Protein AF-A0A645IQG9-F1 (afdb_monomer)

Organism: NCBI:txid1076179

Structure (mmCIF, N/CA/C/O backbone):
data_AF-A0A645IQG9-F1
#
_entry.id   AF-A0A645IQG9-F1
#
loop_
_atom_site.group_PDB
_atom_site.id
_atom_site.type_symbol
_atom_site.label_atom_id
_atom_site.label_alt_id
_atom_site.label_comp_id
_atom_site.label_asym_id
_atom_site.label_entity_id
_atom_site.label_seq_id
_atom_site.pdbx_PDB_ins_code
_atom_site.Cartn_x
_atom_site.Cartn_y
_atom_site.Cartn_z
_atom_site.occupancy
_atom_site.B_iso_or_equiv
_atom_site.auth_seq_id
_atom_site.auth_comp_id
_atom_site.auth_asym_id
_atom_site.auth_atom_id
_atom_site.pdbx_PDB_model_num
ATOM 1 N N . MET A 1 1 ? -4.529 -4.467 -8.106 1.00 90.44 1 MET A N 1
ATOM 2 C CA . MET A 1 1 ? -5.037 -5.441 -7.123 1.00 90.44 1 MET A CA 1
ATOM 3 C C . MET A 1 1 ? -6.268 -4.852 -6.464 1.00 90.44 1 MET A C 1
ATOM 5 O O . MET A 1 1 ? -6.213 -3.701 -6.060 1.00 90.44 1 MET A O 1
ATOM 9 N N . ASP A 1 2 ? -7.369 -5.592 -6.407 1.00 94.56 2 ASP A N 1
ATOM 10 C CA . ASP A 1 2 ? -8.626 -5.116 -5.821 1.00 94.56 2 ASP A CA 1
ATOM 11 C C . ASP A 1 2 ? -8.948 -5.935 -4.568 1.00 94.56 2 ASP A C 1
ATOM 13 O O . ASP A 1 2 ? -9.148 -7.143 -4.660 1.00 94.56 2 ASP A O 1
ATOM 17 N N . LEU A 1 3 ? -8.929 -5.279 -3.407 1.00 94.38 3 LEU A N 1
ATOM 18 C CA . LEU A 1 3 ? -9.199 -5.850 -2.087 1.00 94.38 3 LEU A CA 1
ATOM 19 C C . LEU A 1 3 ? -10.461 -5.249 -1.456 1.00 94.38 3 LEU A C 1
ATOM 21 O O . LEU A 1 3 ? -10.713 -5.478 -0.279 1.00 94.38 3 LEU A O 1
ATOM 25 N N . ARG A 1 4 ? -11.291 -4.512 -2.206 1.00 94.25 4 ARG A N 1
ATOM 26 C CA . ARG A 1 4 ? -12.510 -3.884 -1.657 1.00 94.25 4 ARG A CA 1
ATOM 27 C C . ARG A 1 4 ? -13.509 -4.886 -1.070 1.00 94.25 4 ARG A C 1
ATOM 29 O O . ARG A 1 4 ? -14.325 -4.509 -0.241 1.00 94.25 4 ARG A O 1
ATOM 36 N N . GLY A 1 5 ? -13.453 -6.147 -1.500 1.00 93.06 5 GLY A N 1
ATOM 37 C CA . GLY A 1 5 ? -14.249 -7.247 -0.945 1.00 93.06 5 GLY A CA 1
ATOM 38 C C . GLY A 1 5 ? -13.541 -8.072 0.137 1.00 93.06 5 GLY A C 1
ATOM 39 O O . GLY A 1 5 ? -14.097 -9.074 0.579 1.00 93.06 5 GLY A O 1
ATOM 40 N N . ALA A 1 6 ? -12.314 -7.716 0.525 1.00 93.12 6 ALA A N 1
ATOM 41 C CA . ALA A 1 6 ? -11.561 -8.449 1.536 1.00 93.12 6 ALA A CA 1
ATOM 42 C C . ALA A 1 6 ? -12.042 -8.091 2.948 1.00 93.12 6 ALA A C 1
ATOM 44 O O . ALA A 1 6 ? -12.317 -6.931 3.251 1.00 93.12 6 ALA A O 1
ATOM 45 N N . ILE A 1 7 ? -12.091 -9.093 3.827 1.00 93.94 7 ILE A N 1
ATOM 46 C CA . ILE A 1 7 ? -12.280 -8.884 5.263 1.00 93.94 7 ILE A CA 1
ATOM 47 C C . ILE A 1 7 ? -10.890 -8.702 5.871 1.00 93.94 7 ILE A C 1
ATOM 49 O O . ILE A 1 7 ? -10.081 -9.626 5.846 1.00 93.94 7 ILE A O 1
ATOM 53 N N . ILE A 1 8 ? -10.617 -7.499 6.373 1.00 93.50 8 ILE A N 1
ATOM 54 C CA . ILE A 1 8 ? -9.390 -7.157 7.096 1.00 93.50 8 ILE A CA 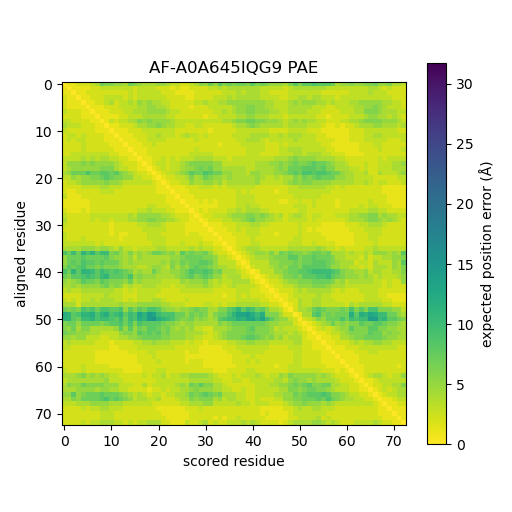1
ATOM 55 C C . ILE A 1 8 ? -9.812 -6.907 8.542 1.00 93.50 8 ILE A C 1
ATOM 57 O O . ILE A 1 8 ? -10.500 -5.927 8.820 1.00 93.50 8 ILE A O 1
ATOM 61 N N . ASP A 1 9 ? -9.473 -7.833 9.433 1.00 94.44 9 ASP A N 1
ATOM 62 C CA . ASP A 1 9 ? -9.839 -7.841 10.856 1.00 94.44 9 ASP A CA 1
ATOM 63 C C . ASP A 1 9 ? -8.653 -7.533 11.785 1.00 94.44 9 ASP A C 1
ATOM 65 O O . ASP A 1 9 ? -8.845 -7.228 12.962 1.00 94.44 9 ASP A O 1
ATOM 69 N N . SER A 1 10 ? -7.435 -7.540 11.248 1.00 95.56 10 SER A N 1
ATOM 70 C CA . SER A 1 10 ? -6.210 -7.146 11.935 1.00 95.56 10 SER A CA 1
ATOM 71 C C . SER A 1 10 ? -5.333 -6.263 11.054 1.00 95.56 10 SER A C 1
ATOM 73 O O . SER A 1 10 ? -5.511 -6.198 9.838 1.00 95.56 10 SER A O 1
ATOM 75 N N . ASP A 1 11 ? -4.350 -5.606 11.664 1.00 96.06 11 ASP A N 1
ATOM 76 C CA . ASP A 1 11 ? -3.319 -4.879 10.928 1.00 96.06 11 ASP A CA 1
ATOM 77 C C . ASP A 1 11 ? -2.605 -5.804 9.933 1.00 96.06 11 ASP A C 1
ATOM 79 O O . ASP A 1 11 ? -2.296 -6.960 10.239 1.00 96.06 11 ASP A O 1
ATOM 83 N N . VAL A 1 12 ? -2.323 -5.288 8.736 1.00 95.44 12 VAL A N 1
ATOM 84 C CA . VAL A 1 12 ? -1.700 -6.059 7.654 1.00 95.44 12 VAL A CA 1
ATOM 85 C C . VAL A 1 12 ? -0.599 -5.267 6.969 1.00 95.44 12 VAL A C 1
ATOM 87 O O . VAL A 1 12 ? -0.690 -4.053 6.797 1.00 95.44 12 VAL A O 1
ATOM 90 N N . ASN A 1 13 ? 0.440 -5.980 6.536 1.00 94.94 13 ASN A N 1
ATOM 91 C CA . ASN A 1 13 ? 1.513 -5.424 5.721 1.00 94.94 13 ASN A CA 1
ATOM 92 C C . ASN A 1 13 ? 1.333 -5.849 4.264 1.00 94.94 13 ASN A C 1
ATOM 94 O O . ASN A 1 13 ? 1.201 -7.037 3.967 1.00 94.94 13 ASN A O 1
ATOM 98 N N . VAL A 1 14 ? 1.381 -4.881 3.356 1.00 93.81 14 VAL A N 1
ATOM 99 C CA . VAL A 1 14 ? 1.323 -5.090 1.912 1.00 93.81 14 VAL A CA 1
ATOM 100 C 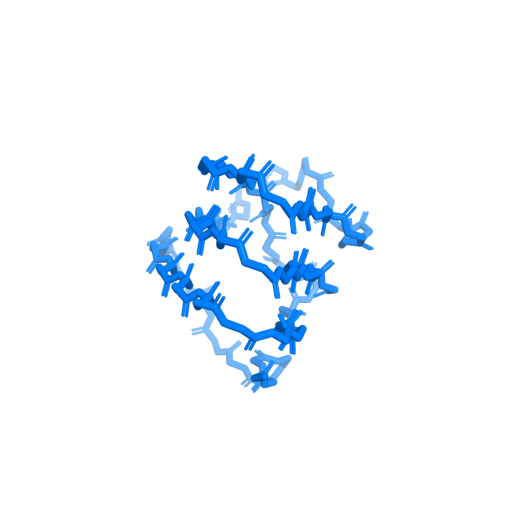C . VAL A 1 14 ? 2.596 -4.532 1.297 1.00 93.81 14 VAL A C 1
ATOM 102 O O . VAL A 1 14 ? 2.829 -3.327 1.320 1.00 93.81 14 VAL A O 1
ATOM 105 N N . ASN A 1 15 ? 3.409 -5.412 0.719 1.00 93.44 15 ASN A N 1
ATOM 106 C CA . ASN A 1 15 ? 4.633 -5.024 0.027 1.00 93.44 15 ASN A CA 1
ATOM 107 C C . ASN A 1 15 ? 4.376 -5.001 -1.481 1.00 93.44 15 ASN A C 1
ATOM 109 O O . ASN A 1 15 ? 3.950 -6.002 -2.060 1.00 93.44 15 ASN A O 1
ATOM 113 N N . ILE A 1 16 ? 4.633 -3.861 -2.114 1.00 92.06 16 ILE A N 1
ATOM 114 C CA . ILE A 1 16 ? 4.469 -3.650 -3.550 1.00 92.06 16 ILE A CA 1
ATOM 115 C C . ILE A 1 16 ? 5.827 -3.241 -4.106 1.00 92.06 16 ILE A C 1
ATOM 117 O O . ILE A 1 16 ? 6.322 -2.163 -3.797 1.00 92.06 16 ILE A O 1
ATOM 121 N N . ASN A 1 17 ? 6.404 -4.088 -4.955 1.00 89.06 17 ASN A N 1
ATOM 122 C CA . ASN A 1 17 ? 7.614 -3.762 -5.699 1.00 89.06 17 ASN A CA 1
ATOM 123 C C . ASN A 1 17 ? 7.259 -3.574 -7.177 1.00 89.06 17 ASN A C 1
ATOM 125 O O . ASN A 1 17 ? 6.737 -4.491 -7.814 1.00 89.06 17 ASN A O 1
ATOM 129 N N . SER A 1 18 ? 7.516 -2.381 -7.710 1.00 85.44 18 SER A N 1
ATOM 130 C CA . SER A 1 18 ? 7.326 -2.073 -9.127 1.00 85.44 18 SER A CA 1
ATOM 131 C C . SER A 1 18 ? 8.635 -1.592 -9.738 1.00 85.44 18 SER A C 1
ATOM 133 O O . SER A 1 18 ? 9.015 -0.426 -9.615 1.00 85.44 18 SER A O 1
ATOM 135 N N . ALA A 1 19 ? 9.333 -2.487 -10.434 1.00 84.94 19 ALA A N 1
ATOM 136 C CA . ALA A 1 19 ? 10.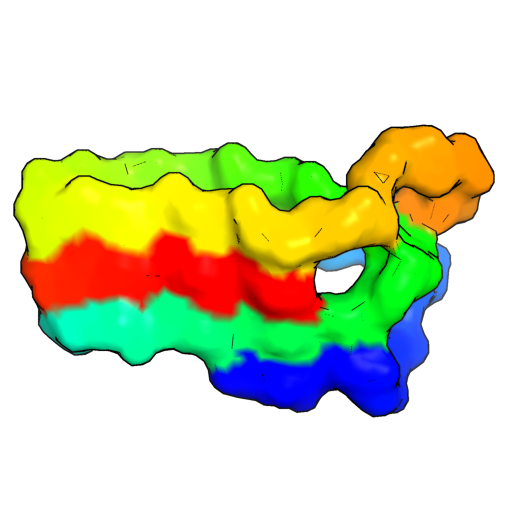520 -2.106 -11.194 1.00 84.94 19 ALA A CA 1
ATOM 137 C C . ALA A 1 19 ? 10.157 -1.176 -12.367 1.00 84.94 19 ALA A C 1
ATOM 139 O O . ALA A 1 19 ? 10.843 -0.181 -12.593 1.00 84.94 19 ALA A O 1
ATOM 140 N N . PHE A 1 20 ? 9.052 -1.469 -13.065 1.00 87.12 20 PHE A N 1
ATOM 141 C CA . PHE A 1 20 ? 8.561 -0.701 -14.209 1.00 87.12 20 PHE A CA 1
ATOM 142 C C . PHE A 1 20 ? 7.031 -0.635 -14.225 1.00 87.12 20 PHE A C 1
ATOM 144 O O . PHE A 1 20 ? 6.354 -1.652 -14.079 1.00 87.12 20 PHE A O 1
ATOM 151 N N . GLY A 1 21 ? 6.489 0.556 -14.488 1.00 87.25 21 GLY A N 1
ATOM 152 C CA . GLY A 1 21 ? 5.053 0.774 -14.666 1.00 87.25 21 GLY A CA 1
ATOM 153 C C . GLY A 1 21 ? 4.303 1.125 -13.380 1.00 87.25 21 GLY A C 1
ATOM 154 O O . GLY A 1 21 ? 4.886 1.365 -12.322 1.00 87.25 21 GLY A O 1
ATOM 155 N N . SER A 1 22 ? 2.976 1.210 -13.485 1.00 89.50 22 SER A N 1
ATOM 156 C CA . SER A 1 22 ? 2.121 1.664 -12.384 1.00 89.50 22 SER A CA 1
ATOM 157 C C . SER A 1 22 ? 1.377 0.516 -11.709 1.00 89.50 22 SER A C 1
ATOM 159 O O . SER A 1 22 ? 0.712 -0.268 -12.390 1.00 89.50 22 SER A O 1
ATOM 161 N N . ALA A 1 23 ? 1.389 0.484 -10.380 1.00 92.50 23 ALA A N 1
ATOM 162 C CA . ALA A 1 23 ? 0.573 -0.405 -9.571 1.00 92.50 23 ALA A CA 1
ATOM 163 C C . ALA A 1 23 ? -0.588 0.367 -8.935 1.00 92.50 23 ALA A C 1
ATOM 165 O O . ALA A 1 23 ? -0.423 1.467 -8.407 1.00 92.50 23 ALA A O 1
ATOM 166 N N . LYS A 1 24 ? -1.778 -0.233 -8.968 1.00 94.12 24 LYS A N 1
ATOM 167 C CA . LYS A 1 24 ? -2.964 0.277 -8.272 1.00 94.12 24 LYS A CA 1
ATOM 168 C C . LYS A 1 24 ? -3.458 -0.773 -7.297 1.00 94.12 24 LYS A C 1
ATOM 170 O O . LYS A 1 24 ? -3.629 -1.933 -7.690 1.00 94.12 24 LYS A O 1
ATOM 175 N N . ILE A 1 25 ? -3.696 -0.371 -6.060 1.00 94.88 25 ILE A N 1
ATOM 176 C CA . ILE A 1 25 ? -4.337 -1.193 -5.037 1.00 94.88 25 ILE A CA 1
ATOM 177 C C . ILE A 1 25 ? -5.614 -0.492 -4.587 1.00 94.88 25 ILE A C 1
ATOM 179 O O . ILE A 1 25 ? -5.591 0.716 -4.390 1.00 94.88 25 ILE A O 1
ATOM 183 N N . PHE A 1 26 ? -6.707 -1.241 -4.480 1.00 95.69 26 PHE A N 1
ATOM 184 C CA . PHE A 1 26 ? -7.983 -0.752 -3.963 1.00 95.69 26 PHE A CA 1
ATOM 185 C C . PHE A 1 26 ? -8.264 -1.450 -2.638 1.00 95.69 26 PHE A C 1
ATOM 187 O O . PHE A 1 26 ? -8.325 -2.680 -2.616 1.00 95.69 26 PHE A O 1
ATOM 194 N N . LEU A 1 27 ? -8.396 -0.694 -1.557 1.00 95.31 27 LEU A N 1
ATOM 195 C CA . LEU A 1 27 ? -8.643 -1.190 -0.207 1.00 95.31 27 LEU A CA 1
ATOM 196 C C . LEU A 1 27 ? -10.118 -1.004 0.180 1.00 95.31 27 LEU A C 1
ATOM 198 O O . LEU A 1 27 ? -10.809 -0.169 -0.406 1.00 95.31 27 LEU A O 1
ATOM 202 N N . PRO A 1 28 ? -10.638 -1.804 1.122 1.00 94.12 28 PRO A N 1
ATOM 203 C CA . PRO A 1 28 ? -11.981 -1.592 1.645 1.00 94.12 28 PRO A CA 1
ATOM 204 C C . PRO A 1 28 ? -12.018 -0.328 2.522 1.00 94.12 28 PRO A C 1
ATOM 206 O O . PRO A 1 28 ? -11.025 0.028 3.141 1.00 94.12 28 PRO A O 1
ATOM 209 N N . ASN A 1 29 ? -13.164 0.349 2.601 1.00 90.88 29 ASN A N 1
ATOM 210 C CA . ASN A 1 29 ? -13.302 1.657 3.273 1.00 90.88 29 ASN A CA 1
ATOM 211 C C . ASN A 1 29 ? -13.150 1.617 4.808 1.00 90.88 29 ASN A C 1
ATOM 213 O O . ASN A 1 29 ? -13.140 2.648 5.471 1.00 90.88 29 ASN A O 1
ATOM 217 N N . ASN A 1 30 ? -13.111 0.430 5.411 1.00 91.50 30 ASN A N 1
ATOM 218 C CA . ASN A 1 30 ? -13.106 0.235 6.860 1.00 91.50 30 ASN A CA 1
ATOM 219 C C . ASN A 1 30 ? -11.698 0.005 7.431 1.00 91.50 30 ASN A C 1
ATOM 221 O O . ASN A 1 30 ? -11.565 -0.650 8.466 1.00 91.50 30 ASN A O 1
ATOM 225 N N . VAL A 1 31 ? -10.657 0.507 6.764 1.00 94.94 31 VAL A N 1
ATOM 226 C CA . VAL A 1 31 ? -9.265 0.370 7.206 1.00 94.94 31 VAL A CA 1
ATOM 227 C C . VAL A 1 31 ? -8.539 1.704 7.149 1.00 94.94 31 VAL A C 1
ATOM 229 O O . VAL A 1 31 ? -8.824 2.558 6.325 1.00 94.94 31 VAL A O 1
ATOM 232 N N . ASN A 1 32 ? -7.552 1.866 8.018 1.00 95.50 32 ASN A N 1
ATOM 233 C CA . ASN A 1 32 ? -6.583 2.946 7.936 1.00 95.50 32 ASN A CA 1
ATOM 234 C C . ASN A 1 32 ? -5.464 2.578 6.961 1.00 95.50 32 ASN A C 1
ATOM 236 O O . ASN A 1 32 ? -5.096 1.412 6.845 1.00 95.50 32 ASN A O 1
ATOM 240 N N . VAL A 1 33 ? -4.847 3.574 6.323 1.00 95.12 33 VAL A N 1
ATOM 241 C CA . VAL A 1 33 ? -3.724 3.355 5.399 1.00 95.12 33 VAL A CA 1
ATOM 242 C C . VAL A 1 33 ? -2.499 4.142 5.838 1.00 95.12 33 VAL A C 1
ATOM 244 O O . VAL A 1 33 ? -2.562 5.357 6.033 1.00 95.12 33 VAL A O 1
ATOM 247 N N . LYS A 1 34 ? -1.358 3.455 5.925 1.00 94.25 34 LYS A N 1
ATOM 248 C CA . LYS A 1 34 ? -0.032 4.068 6.060 1.00 94.25 34 LYS A CA 1
ATOM 249 C C . LYS A 1 34 ? 0.832 3.660 4.878 1.00 94.25 34 LYS A C 1
ATOM 251 O O . LYS A 1 34 ? 1.156 2.488 4.736 1.00 94.25 34 LYS A O 1
ATOM 256 N N . LEU A 1 35 ? 1.190 4.628 4.041 1.00 93.44 35 LEU A N 1
ATOM 257 C CA . LEU A 1 35 ? 2.023 4.418 2.861 1.00 93.44 35 LEU A CA 1
ATOM 258 C C . LEU A 1 35 ? 3.469 4.822 3.166 1.00 93.44 35 LEU A C 1
ATOM 260 O O . LEU A 1 35 ? 3.719 5.977 3.502 1.00 93.44 35 LEU A O 1
ATOM 264 N N . ASN A 1 36 ? 4.391 3.878 3.017 1.00 91.56 36 ASN A N 1
ATOM 265 C CA . ASN A 1 36 ? 5.836 4.048 3.157 1.00 91.56 36 ASN A CA 1
ATOM 266 C C . ASN A 1 36 ? 6.541 3.482 1.915 1.00 91.56 36 ASN A C 1
ATOM 268 O O . ASN A 1 36 ? 5.948 2.692 1.187 1.00 91.56 36 ASN A O 1
ATOM 272 N N . GLY A 1 37 ? 7.809 3.824 1.695 1.00 85.44 37 GLY A N 1
ATOM 273 C CA . GLY A 1 37 ? 8.667 3.138 0.722 1.00 85.44 37 GLY A CA 1
ATOM 274 C C . GLY A 1 37 ? 9.495 4.071 -0.154 1.00 85.44 37 GLY A C 1
ATOM 275 O O . GLY A 1 37 ? 9.199 5.266 -0.279 1.00 85.44 37 GLY A O 1
ATOM 276 N N . ASP A 1 38 ? 10.535 3.503 -0.759 1.00 84.88 38 ASP A N 1
ATOM 277 C CA . ASP A 1 38 ? 11.541 4.248 -1.507 1.00 84.88 38 ASP A CA 1
ATOM 278 C C . ASP A 1 38 ? 11.213 4.265 -3.005 1.00 84.88 38 ASP A C 1
ATOM 280 O O . ASP A 1 38 ? 10.947 3.243 -3.640 1.00 84.88 38 ASP A O 1
ATOM 284 N N . ASN A 1 39 ? 11.221 5.458 -3.600 1.00 85.88 39 ASN A N 1
ATOM 285 C CA . ASN A 1 39 ? 10.860 5.658 -5.002 1.00 85.88 39 ASN A CA 1
ATOM 286 C C . ASN A 1 39 ? 11.970 6.446 -5.703 1.00 85.88 39 ASN A C 1
ATOM 288 O O . ASN A 1 39 ? 12.264 7.569 -5.298 1.00 85.88 39 ASN A O 1
ATOM 292 N N . VAL A 1 40 ? 12.595 5.865 -6.735 1.00 84.75 40 VAL A N 1
ATOM 293 C CA . VAL A 1 40 ? 13.778 6.462 -7.392 1.00 84.75 40 VAL A CA 1
ATOM 294 C C . VAL A 1 40 ? 13.391 7.324 -8.602 1.00 84.75 40 VAL A C 1
ATOM 296 O O . VAL A 1 40 ? 13.625 8.528 -8.598 1.00 84.75 40 VAL A O 1
ATOM 299 N N . PHE A 1 41 ? 12.763 6.739 -9.627 1.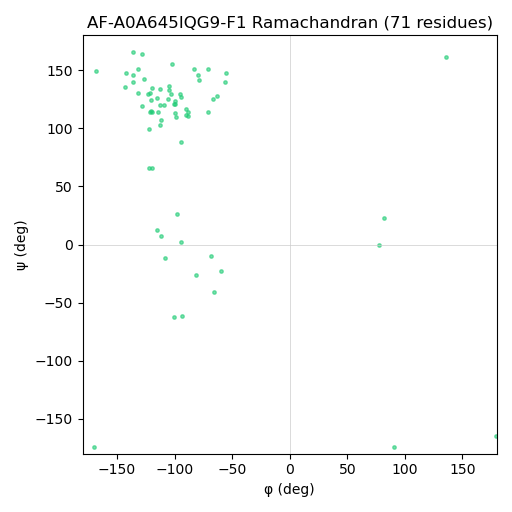00 81.88 41 PHE A N 1
ATOM 300 C CA . PHE A 1 41 ? 12.231 7.427 -10.817 1.00 81.88 41 PHE A CA 1
ATOM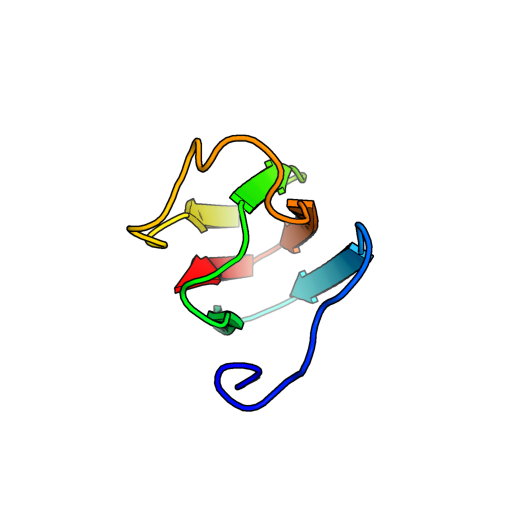 301 C C . PHE A 1 41 ? 10.721 7.204 -10.922 1.00 81.88 41 PHE A C 1
ATOM 303 O O . PHE A 1 41 ? 10.203 6.544 -11.827 1.00 81.88 41 PHE A O 1
ATOM 310 N N . GLY A 1 42 ? 10.006 7.749 -9.944 1.00 80.94 42 GLY A N 1
ATOM 311 C CA . GLY A 1 42 ? 8.618 7.407 -9.709 1.00 80.94 42 GLY A CA 1
ATOM 312 C C . GLY A 1 42 ? 8.003 8.126 -8.521 1.00 80.94 42 GLY A C 1
ATOM 313 O O . GLY A 1 42 ? 8.556 9.096 -8.007 1.00 80.94 42 GLY A O 1
ATOM 314 N N . GLY A 1 43 ? 6.855 7.632 -8.067 1.00 85.12 43 GLY A N 1
ATOM 315 C CA . GLY A 1 43 ? 6.221 8.151 -6.862 1.00 85.12 43 GLY A CA 1
ATOM 316 C C . GLY A 1 43 ? 5.088 7.276 -6.362 1.00 85.12 43 GLY A C 1
ATOM 317 O O . GLY A 1 43 ? 4.370 6.648 -7.142 1.00 85.12 43 GLY A O 1
ATOM 318 N N . SER A 1 44 ? 4.905 7.278 -5.049 1.00 89.94 44 SER A N 1
ATOM 319 C CA . SER A 1 44 ? 3.822 6.557 -4.398 1.00 89.94 44 SER A CA 1
ATOM 320 C C . SER A 1 44 ? 2.841 7.540 -3.777 1.00 89.94 44 SER A C 1
ATOM 322 O O . SER A 1 44 ? 3.236 8.526 -3.155 1.00 89.94 44 SER A O 1
ATOM 324 N N . LYS A 1 45 ? 1.545 7.314 -4.001 1.00 92.50 45 LYS A N 1
ATOM 325 C CA . LYS A 1 45 ? 0.482 8.215 -3.557 1.00 92.50 45 LYS A CA 1
ATOM 326 C C . LYS A 1 45 ? -0.628 7.449 -2.861 1.00 92.50 45 LYS A C 1
ATOM 328 O O . LYS A 1 45 ? -1.171 6.489 -3.402 1.00 92.50 45 LYS A O 1
ATOM 333 N N . ASN A 1 46 ? -1.001 7.935 -1.684 1.00 92.81 46 ASN A N 1
ATOM 334 C CA . ASN A 1 46 ? -2.213 7.511 -1.012 1.00 92.81 46 ASN A CA 1
ATOM 335 C C . ASN A 1 46 ? -3.373 8.416 -1.457 1.00 92.81 46 ASN A C 1
ATOM 337 O O . ASN A 1 46 ? -3.326 9.628 -1.251 1.00 92.81 46 ASN A O 1
ATOM 341 N N . MET A 1 47 ? -4.367 7.836 -2.123 1.00 94.19 47 MET A N 1
ATOM 342 C CA . MET A 1 47 ? -5.644 8.461 -2.484 1.00 94.19 47 MET A CA 1
ATOM 343 C C . MET A 1 47 ? -6.822 7.849 -1.713 1.00 94.19 47 MET A C 1
ATOM 345 O O . MET A 1 47 ? -7.965 8.191 -2.007 1.00 94.19 47 MET A O 1
ATOM 349 N N . HIS A 1 48 ? -6.557 6.971 -0.743 1.00 92.25 48 HIS A N 1
ATOM 350 C CA . HIS A 1 48 ? -7.590 6.396 0.102 1.00 92.25 48 HIS A CA 1
ATOM 351 C C . HIS A 1 48 ? -8.201 7.483 0.989 1.00 92.25 48 HIS A C 1
ATOM 353 O O . HIS A 1 48 ? -7.485 8.208 1.686 1.00 92.25 48 HIS A O 1
ATOM 359 N N . THR A 1 49 ? -9.522 7.631 0.925 1.00 81.75 49 THR A N 1
ATOM 360 C CA . THR A 1 49 ? -10.252 8.720 1.590 1.00 81.75 49 THR A CA 1
ATOM 361 C C . THR A 1 49 ? -10.503 8.456 3.067 1.00 81.75 49 THR A C 1
ATOM 363 O O . THR A 1 49 ? -10.597 9.401 3.850 1.00 81.75 49 THR A O 1
ATOM 366 N N . ASP A 1 50 ? -10.567 7.185 3.455 1.00 77.00 50 ASP A N 1
ATOM 367 C CA . ASP A 1 50 ? -10.937 6.762 4.797 1.00 77.00 50 ASP A CA 1
ATOM 368 C C . ASP A 1 50 ? -9.672 6.565 5.644 1.00 77.00 50 ASP A C 1
ATOM 370 O O . ASP A 1 50 ? -9.045 5.513 5.682 1.00 77.00 50 ASP A O 1
ATOM 374 N N . SER A 1 51 ? -9.223 7.646 6.286 1.00 76.12 51 SER A N 1
ATOM 375 C CA . SER A 1 51 ? -8.023 7.642 7.130 1.00 76.12 51 SER A CA 1
ATOM 376 C C . SER A 1 51 ? -8.320 8.201 8.520 1.00 76.12 51 SER A C 1
ATOM 378 O O . SER A 1 51 ? -9.097 9.140 8.674 1.00 76.12 51 SER A O 1
ATOM 380 N N . GLY A 1 52 ? -7.700 7.617 9.547 1.00 81.44 52 GLY A N 1
ATOM 381 C CA . GLY A 1 52 ? -7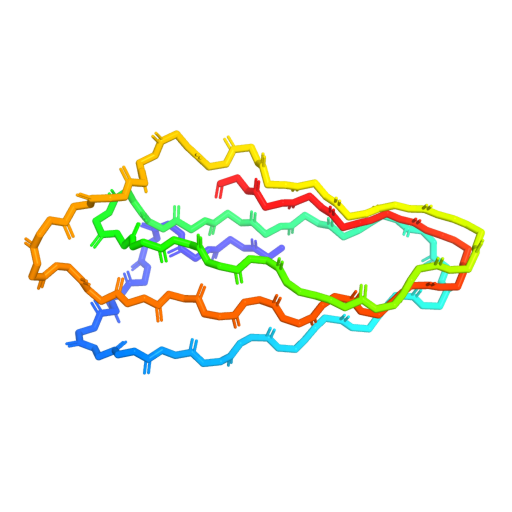.869 8.041 10.940 1.00 81.44 52 GLY A CA 1
ATOM 382 C C . GLY A 1 52 ? -9.117 7.485 11.633 1.00 81.44 52 GLY A C 1
ATOM 383 O O . GLY A 1 52 ? -9.573 8.066 12.617 1.00 81.44 52 GLY A O 1
ATOM 384 N N . ILE A 1 53 ?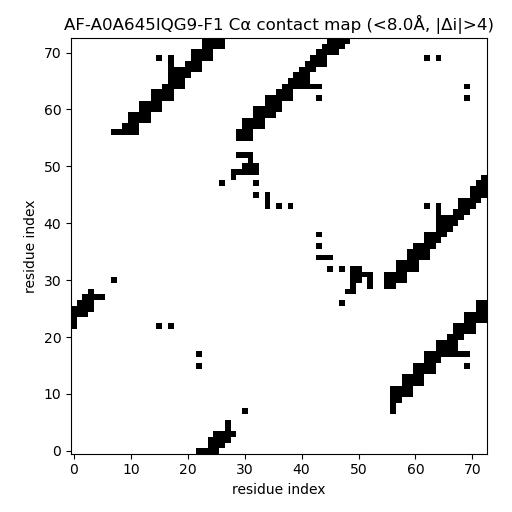 -9.669 6.365 11.159 1.00 89.75 53 ILE A N 1
ATOM 385 C CA . ILE A 1 53 ? -10.792 5.680 11.804 1.00 89.75 53 ILE A CA 1
ATOM 386 C C . ILE A 1 53 ? -10.292 5.028 13.101 1.00 89.75 53 ILE A C 1
ATOM 388 O O . ILE A 1 53 ? -9.481 4.098 13.081 1.00 89.75 53 ILE A O 1
ATOM 392 N N . ALA A 1 54 ? -10.776 5.509 14.246 1.00 89.75 54 ALA A N 1
ATOM 393 C CA . ALA A 1 54 ? -10.402 4.967 15.548 1.00 89.75 54 ALA A CA 1
ATOM 394 C C . ALA A 1 54 ? -10.842 3.499 15.684 1.00 89.75 54 ALA A C 1
ATOM 396 O O . ALA A 1 54 ? -12.007 3.171 15.473 1.00 89.75 54 ALA A O 1
ATOM 397 N N . GLY A 1 55 ? -9.905 2.621 16.049 1.00 89.62 55 GLY A N 1
ATOM 398 C CA . GLY A 1 55 ? -10.166 1.190 16.235 1.00 89.62 55 GLY A CA 1
ATOM 399 C C . GLY A 1 55 ? -10.275 0.370 14.945 1.00 89.62 55 GLY A C 1
ATOM 400 O O . GLY A 1 55 ? -10.456 -0.840 15.035 1.00 89.62 55 GLY A O 1
ATOM 401 N N . ALA A 1 56 ? -10.144 0.987 13.766 1.00 93.62 56 ALA A N 1
ATOM 402 C CA . ALA A 1 56 ? -10.071 0.249 12.510 1.00 93.62 56 ALA A CA 1
ATOM 403 C C . ALA A 1 56 ? -8.659 -0.320 12.271 1.00 93.62 56 ALA A C 1
ATOM 405 O O . ALA A 1 56 ? -7.672 0.356 12.597 1.00 93.62 56 ALA A O 1
ATOM 406 N N . PRO A 1 57 ? -8.547 -1.507 11.648 1.00 95.62 57 PRO A N 1
ATOM 407 C CA . PRO A 1 57 ? -7.268 -2.083 11.244 1.00 95.62 57 PRO A CA 1
ATOM 408 C C . PRO A 1 57 ? -6.459 -1.145 10.352 1.00 95.62 57 PRO A C 1
ATOM 410 O O . PRO A 1 57 ? -7.021 -0.391 9.558 1.00 95.62 57 PRO A O 1
ATOM 413 N N . THR A 1 58 ? -5.135 -1.203 10.454 1.00 96.12 58 THR A N 1
ATOM 414 C CA . THR A 1 58 ? -4.215 -0.431 9.614 1.00 96.12 58 THR A CA 1
ATOM 415 C C . THR A 1 58 ? -3.551 -1.316 8.566 1.00 96.12 58 THR A C 1
ATOM 417 O O . THR A 1 58 ? -2.878 -2.297 8.879 1.00 96.12 58 THR A O 1
ATOM 420 N N . VAL A 1 59 ? -3.686 -0.919 7.304 1.00 95.88 59 VAL A N 1
ATOM 421 C CA . VAL A 1 59 ? -2.932 -1.455 6.174 1.00 95.88 59 VAL A CA 1
ATOM 422 C C . VAL A 1 59 ? -1.659 -0.632 6.007 1.00 95.88 59 VAL A C 1
ATOM 424 O O . VAL A 1 59 ? -1.685 0.542 5.623 1.00 95.88 59 VAL A O 1
ATOM 427 N N . PHE A 1 60 ? -0.527 -1.260 6.292 1.00 95.81 60 PHE A N 1
ATOM 428 C CA . PHE A 1 60 ? 0.797 -0.713 6.040 1.00 95.81 60 PHE A CA 1
ATOM 429 C C . PHE A 1 60 ? 1.217 -1.095 4.624 1.00 95.81 60 PHE A C 1
ATOM 431 O O . PHE A 1 60 ? 1.454 -2.265 4.330 1.00 95.81 60 PHE A O 1
ATOM 438 N N . VAL A 1 61 ? 1.280 -0.114 3.732 1.00 95.06 61 VAL A N 1
ATOM 439 C CA . VAL A 1 61 ? 1.695 -0.306 2.344 1.00 95.06 61 VAL A CA 1
ATOM 440 C C . VAL A 1 61 ? 3.149 0.123 2.218 1.00 95.06 61 VAL A C 1
ATOM 442 O O . VAL A 1 61 ? 3.443 1.308 2.343 1.00 95.06 61 VAL A O 1
ATOM 445 N N . ASN A 1 62 ? 4.042 -0.826 1.951 1.00 94.00 62 ASN A N 1
ATOM 446 C CA . ASN A 1 62 ? 5.437 -0.554 1.614 1.00 94.00 62 ASN A CA 1
ATOM 447 C C . ASN A 1 62 ? 5.585 -0.623 0.092 1.00 94.00 62 ASN A C 1
ATOM 449 O O . ASN A 1 62 ? 5.445 -1.692 -0.505 1.00 94.00 62 ASN A O 1
ATOM 453 N N . SER A 1 63 ? 5.798 0.525 -0.540 1.00 91.75 63 SER A N 1
ATOM 454 C CA . SER A 1 63 ? 5.858 0.690 -1.988 1.00 91.75 63 SER A CA 1
ATOM 455 C C . SER A 1 63 ? 7.263 1.072 -2.439 1.00 91.75 63 SER A C 1
ATOM 457 O O . SER A 1 63 ? 7.643 2.242 -2.345 1.00 91.75 63 SER A O 1
ATOM 459 N N . ASP A 1 64 ? 7.984 0.099 -2.986 1.00 90.56 64 ASP A N 1
ATOM 460 C CA . ASP A 1 64 ? 9.288 0.323 -3.600 1.00 90.56 64 ASP A CA 1
ATOM 461 C C . ASP A 1 64 ? 9.120 0.389 -5.116 1.00 90.56 64 ASP A C 1
ATOM 463 O O . ASP A 1 64 ? 8.624 -0.556 -5.746 1.00 90.56 64 ASP A O 1
ATOM 467 N N . SER A 1 65 ? 9.515 1.507 -5.726 1.00 88.38 65 SER A N 1
ATOM 468 C CA . SER A 1 65 ? 9.446 1.649 -7.181 1.00 88.38 65 SER A CA 1
ATOM 469 C C . SER A 1 65 ? 10.692 2.274 -7.792 1.00 88.38 65 SER A C 1
ATOM 471 O O . SER A 1 65 ? 11.280 3.215 -7.257 1.00 88.38 65 SER A O 1
ATOM 473 N N . VAL A 1 66 ? 11.104 1.735 -8.943 1.00 88.19 66 VAL A N 1
ATOM 474 C CA . VAL A 1 66 ? 12.277 2.236 -9.672 1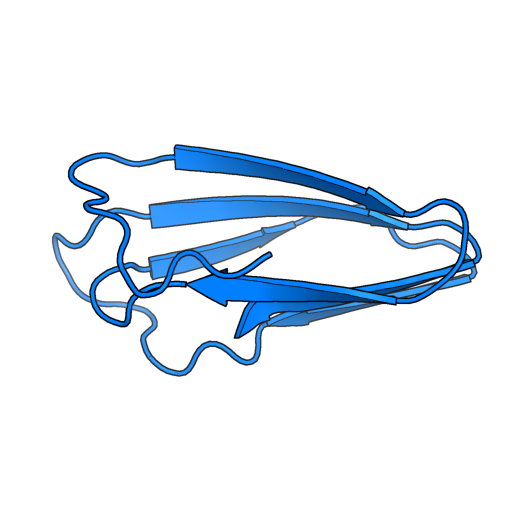.00 88.19 66 VAL A CA 1
ATOM 475 C C . VAL A 1 66 ? 11.837 3.130 -10.820 1.00 88.19 66 VAL A C 1
ATOM 477 O O . VAL A 1 66 ? 12.125 4.310 -10.750 1.00 88.19 66 VAL A O 1
ATOM 480 N N . PHE A 1 67 ? 11.098 2.629 -11.816 1.00 88.44 67 PHE A N 1
ATOM 481 C CA . PHE A 1 67 ? 10.566 3.414 -12.946 1.00 88.44 67 PHE A CA 1
ATOM 482 C C . PHE A 1 67 ? 9.039 3.303 -13.027 1.00 88.44 67 PHE A C 1
ATOM 484 O O . PHE A 1 67 ? 8.479 2.697 -13.948 1.00 88.44 67 PHE A O 1
ATOM 491 N N . GLY A 1 68 ? 8.340 3.828 -12.023 1.00 86.94 68 GLY A N 1
ATOM 492 C CA . GLY A 1 68 ? 6.925 3.520 -11.855 1.00 86.94 68 GLY A CA 1
ATOM 493 C C . GLY A 1 68 ? 6.192 4.358 -10.825 1.00 86.94 68 GLY A C 1
ATOM 494 O O . GLY A 1 68 ? 6.720 5.308 -10.262 1.00 86.94 68 GLY A O 1
ATOM 495 N N . SER A 1 69 ? 4.936 4.010 -10.577 1.00 89.81 69 SER A N 1
ATOM 496 C CA . SER A 1 69 ? 4.167 4.640 -9.507 1.00 89.81 69 SER A CA 1
ATOM 497 C C . SER A 1 69 ? 3.265 3.648 -8.802 1.00 89.81 69 SER A C 1
ATOM 499 O O . SER A 1 69 ? 2.755 2.713 -9.415 1.00 89.81 69 SER A O 1
ATOM 501 N N . VAL A 1 70 ? 3.042 3.852 -7.509 1.00 93.44 70 VAL A N 1
ATOM 502 C CA . VAL A 1 70 ? 2.066 3.076 -6.741 1.00 93.44 70 VAL A CA 1
ATOM 503 C C . VAL A 1 70 ? 0.971 4.018 -6.280 1.00 93.44 70 VAL A C 1
ATOM 505 O O . VAL A 1 70 ? 1.238 5.063 -5.697 1.00 93.44 70 VAL A O 1
ATOM 508 N N . THR A 1 71 ? -0.282 3.688 -6.572 1.00 94.62 71 THR A N 1
ATOM 509 C CA . THR A 1 71 ? -1.425 4.447 -6.057 1.00 94.62 71 THR A CA 1
ATOM 510 C C . THR A 1 71 ? -2.319 3.545 -5.228 1.00 94.62 71 THR A C 1
ATOM 512 O O . THR A 1 71 ? -2.778 2.503 -5.705 1.00 94.62 71 THR A O 1
ATOM 5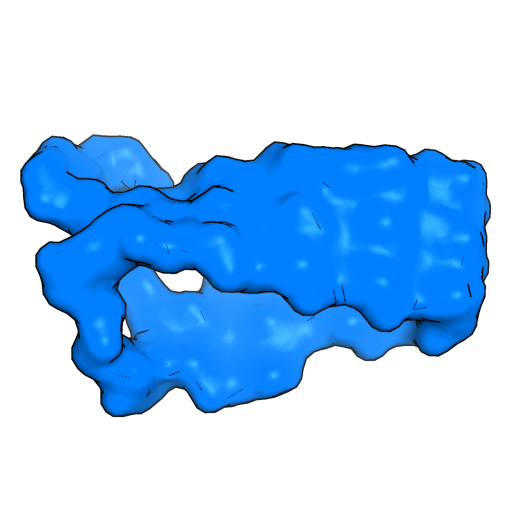15 N N . VAL A 1 72 ? -2.546 3.962 -3.988 1.00 95.19 72 VAL A N 1
ATOM 516 C CA . VAL A 1 72 ? -3.494 3.335 -3.068 1.00 95.19 72 VAL A CA 1
ATOM 517 C C . VAL A 1 72 ? -4.817 4.074 -3.178 1.00 95.19 72 VAL A C 1
ATOM 519 O O . VAL A 1 72 ? -4.832 5.298 -3.069 1.00 95.19 72 VAL A O 1
ATOM 522 N N . TYR A 1 73 ? -5.890 3.335 -3.427 1.00 93.69 73 TYR A N 1
ATOM 523 C CA . TYR A 1 73 ? -7.266 3.813 -3.502 1.00 93.69 73 TYR A CA 1
ATOM 524 C C . TYR A 1 73 ? -8.097 3.169 -2.404 1.00 93.69 73 TYR A C 1
ATOM 526 O O . TYR A 1 73 ? -7.859 1.978 -2.106 1.00 93.69 73 TYR A O 1
#

pLDDT: mean 91.0, std 4.68, range [76.12, 96.12]

Sequence (73 aa):
MDLRGAIIDSDVNVNINSAFGSAKIFLPNNVNVKLNGDNVFGGSKNMHTDSGIAGAPTVFVNSDSVFGSVTVY

Mean predicted aligned error: 3.38 Å

Solvent-accessible surface area (backbone atoms only — not comparable to full-atom values): 4059 Å² total; per-residue (Å²): 90,83,37,57,86,55,89,71,88,55,68,44,82,45,82,45,80,30,70,68,45,75,50,51,38,33,54,37,78,73,34,22,72,45,83,47,65,58,51,74,53,48,46,75,44,83,64,54,83,47,62,81,57,84,93,42,29,41,40,36,36,39,42,36,23,42,46,16,32,40,37,38,57

Nearest PDB structures (foldseek):
  4qrk-assembly1_A  TM=7.645E-01  e=4.718E-04  Clostridium sporogenes ATCC 15579
  2rnm-assembly1_E  TM=2.214E-01  e=6.822E+00  Podospora anserina
  6eka-assembly1_A  TM=2.912E-01  e=9.311E+00  Podospora anserina S mat+

Foldseek 3Di:
DECLVPDDPAAEEAEAEAAAEEAEYEHHLQEAEDEAEDEAQEEEDEPRPRHDPPPGYYYYYYYYYYNYYYYYD

Radius of gyration: 11.97 Å; Cα contacts (8 Å, |Δi|>4): 185; chains: 1; bounding box: 28×18×31 Å

Secondary structure (DSSP, 8-state):
-B-TT----S-EEEEEEEEEEEEEEB--TTSEEEEE--BSSSEEEE--S----TT--EEEEEEEEEEEEEEE-